Protein AF-A0A813BLM9-F1 (afdb_monomer_lite)

Secondary structure (DSSP, 8-state):
---HHHHHHHHHHHHH----SS-EEEEEEE-TT--EEEE--SSSEEEEEESS--SEE--EEEGGGTEEE---TT-EEEEESSTT--EEE--EEES-EEEEEEEEPPPTT----TT------

pLDDT: mean 87.46, std 14.75, range [36.72, 98.69]

Sequence (121 aa):
SRCLLDVYLQKVRDRCGLDVSYGQANIKHYRKEQWLPVHIDYNRATLMTYLNDVADGGHTLFPTLGIKVKPSKGSALIWPNQPPLKHAGDRVMQGEKWIIFYNWPAADNWEYDDNFEFNAD

Structure (mmCIF, N/CA/C/O backbone):
data_AF-A0A813BLM9-F1
#
_entry.id   AF-A0A813BLM9-F1
#
loop_
_atom_site.group_PDB
_atom_site.id
_atom_site.type_symbol
_atom_site.label_atom_id
_atom_site.label_alt_id
_atom_site.label_comp_id
_atom_site.label_asym_id
_atom_site.label_entity_id
_atom_site.label_seq_id
_atom_site.pdbx_PDB_ins_code
_atom_site.Cartn_x
_atom_site.Cartn_y
_atom_site.Cartn_z
_atom_site.occupancy
_atom_site.B_iso_or_equiv
_atom_site.auth_seq_id
_atom_site.auth_comp_id
_atom_site.auth_asym_id
_atom_site.auth_atom_id
_atom_site.pdbx_PDB_model_num
ATOM 1 N N . SER A 1 1 ? 10.749 -9.281 24.786 1.00 50.00 1 SER A N 1
ATOM 2 C CA . SER A 1 1 ? 9.320 -9.125 24.439 1.00 50.00 1 SER A CA 1
ATOM 3 C C . SER A 1 1 ? 9.231 -8.910 22.938 1.00 50.00 1 SER A C 1
ATOM 5 O O . SER A 1 1 ? 10.046 -8.163 22.421 1.00 50.00 1 SER A O 1
ATOM 7 N N . ARG A 1 2 ? 8.322 -9.590 22.225 1.00 63.91 2 ARG A N 1
ATOM 8 C CA . ARG A 1 2 ? 8.045 -9.267 20.813 1.00 63.91 2 ARG A CA 1
ATOM 9 C C . ARG A 1 2 ? 6.990 -8.167 20.788 1.00 63.91 2 ARG A C 1
ATOM 11 O O . ARG A 1 2 ? 5.977 -8.300 21.476 1.00 63.91 2 ARG A O 1
ATOM 18 N N . CYS A 1 3 ? 7.237 -7.078 20.074 1.00 84.19 3 CYS A N 1
ATOM 19 C CA . CYS A 1 3 ? 6.227 -6.043 19.887 1.00 84.19 3 CYS A CA 1
ATOM 20 C C . CYS A 1 3 ? 5.206 -6.488 18.820 1.00 84.19 3 CYS A C 1
ATOM 22 O O . CYS A 1 3 ? 5.425 -7.455 18.090 1.00 84.19 3 CYS A O 1
ATOM 24 N N . LEU A 1 4 ? 4.061 -5.803 18.726 1.00 86.56 4 LEU A N 1
ATOM 25 C CA . LEU A 1 4 ? 3.017 -6.150 17.748 1.00 86.56 4 LEU A CA 1
ATOM 26 C C . LEU A 1 4 ? 3.518 -6.091 16.297 1.00 86.56 4 LEU A C 1
ATOM 28 O O . LEU A 1 4 ? 3.055 -6.871 15.464 1.00 86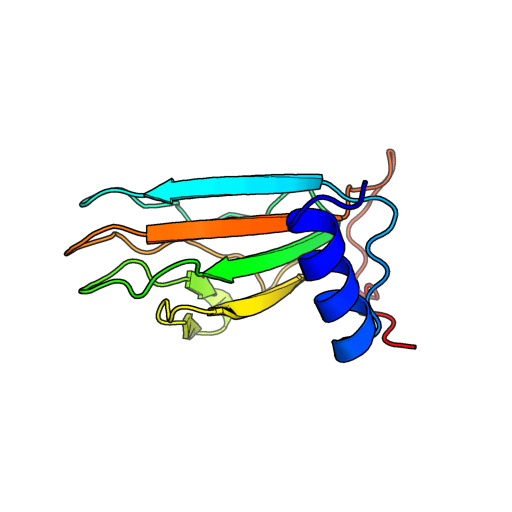.56 4 LEU A O 1
ATOM 32 N N . LEU A 1 5 ? 4.481 -5.210 16.009 1.00 86.69 5 LEU A N 1
ATOM 33 C CA . LEU A 1 5 ? 5.121 -5.131 14.700 1.00 86.69 5 LEU A CA 1
ATOM 34 C C . LEU A 1 5 ? 5.873 -6.428 14.369 1.00 86.69 5 LEU A C 1
ATOM 36 O O . LEU A 1 5 ? 5.709 -6.942 13.267 1.00 86.69 5 LEU A O 1
ATOM 40 N N . ASP A 1 6 ? 6.598 -7.012 15.326 1.00 87.44 6 ASP A N 1
ATOM 41 C CA . ASP A 1 6 ? 7.323 -8.275 15.119 1.00 87.44 6 ASP A CA 1
ATOM 42 C C . ASP A 1 6 ? 6.365 -9.422 14.777 1.00 87.44 6 ASP A C 1
ATOM 44 O O . ASP A 1 6 ? 6.652 -10.253 13.919 1.00 87.44 6 ASP A O 1
ATOM 48 N N . VAL A 1 7 ? 5.197 -9.463 15.428 1.00 89.69 7 VAL A N 1
ATOM 49 C CA . VAL A 1 7 ? 4.157 -10.465 15.141 1.00 89.69 7 VAL A CA 1
ATOM 50 C C . VAL A 1 7 ? 3.568 -10.262 13.745 1.00 89.69 7 VAL A C 1
ATOM 52 O O . VAL A 1 7 ? 3.316 -11.235 13.036 1.00 89.69 7 VAL A O 1
ATOM 55 N N . TYR A 1 8 ? 3.342 -9.012 13.337 1.00 88.50 8 TYR A N 1
ATOM 56 C CA . TYR A 1 8 ? 2.857 -8.692 11.997 1.00 88.50 8 TYR A CA 1
ATOM 57 C C . TYR A 1 8 ? 3.875 -9.084 10.916 1.00 88.50 8 TYR A C 1
ATOM 59 O O . TYR A 1 8 ? 3.513 -9.794 9.980 1.00 88.50 8 TYR A O 1
ATOM 67 N N . LEU A 1 9 ? 5.145 -8.702 11.072 1.00 88.56 9 LEU A N 1
ATOM 68 C CA . LEU A 1 9 ? 6.206 -9.024 10.113 1.00 88.56 9 LEU A CA 1
ATOM 69 C C . LEU A 1 9 ? 6.473 -10.533 10.040 1.00 88.56 9 LEU A C 1
ATOM 71 O O . LEU A 1 9 ? 6.636 -11.068 8.948 1.00 88.56 9 LEU A O 1
ATOM 75 N N . GLN A 1 10 ? 6.415 -11.243 11.171 1.00 88.25 10 GLN A N 1
ATOM 76 C CA . GLN A 1 10 ? 6.445 -12.709 11.202 1.00 88.25 10 GLN A CA 1
ATOM 77 C C . GLN A 1 10 ? 5.328 -13.300 10.325 1.00 88.25 10 GLN A C 1
ATOM 79 O O . GLN A 1 10 ? 5.610 -14.149 9.491 1.00 88.25 10 GLN A O 1
ATOM 84 N N . LYS A 1 11 ? 4.080 -12.825 10.445 1.00 88.62 11 LYS A N 1
ATOM 85 C CA . LYS A 1 11 ? 2.965 -13.315 9.610 1.00 88.62 11 LYS A CA 1
ATOM 86 C C . LYS A 1 11 ? 3.148 -13.009 8.126 1.00 88.62 11 LYS A C 1
ATOM 88 O O . LYS A 1 11 ? 2.736 -13.811 7.295 1.00 88.62 11 LYS A O 1
ATOM 93 N N . VAL A 1 12 ? 3.718 -11.851 7.798 1.00 85.31 12 VAL A N 1
ATOM 94 C CA . VAL A 1 12 ? 4.052 -11.477 6.418 1.00 85.31 12 VAL A CA 1
ATOM 95 C C . VAL A 1 12 ? 5.083 -12.447 5.850 1.00 85.31 12 VAL A C 1
ATOM 97 O O . VAL A 1 12 ? 4.848 -13.007 4.785 1.00 85.31 12 VAL A O 1
ATOM 100 N N . ARG A 1 13 ? 6.180 -12.694 6.575 1.00 87.81 13 ARG A N 1
ATOM 101 C CA . ARG A 1 13 ? 7.199 -13.674 6.182 1.00 87.81 13 ARG A CA 1
ATOM 102 C C . ARG A 1 13 ? 6.589 -15.056 5.992 1.00 87.81 13 ARG A C 1
ATOM 104 O O . ARG A 1 13 ? 6.720 -15.633 4.923 1.00 87.81 13 ARG A O 1
ATOM 111 N N . ASP A 1 14 ? 5.872 -15.549 6.998 1.00 88.88 14 ASP A N 1
ATOM 112 C CA . ASP A 1 14 ? 5.321 -16.906 6.998 1.00 88.88 14 ASP A CA 1
ATOM 113 C C . ASP A 1 14 ? 4.276 -17.113 5.879 1.00 88.88 14 ASP A C 1
ATOM 115 O O . ASP A 1 14 ? 4.018 -18.245 5.480 1.00 88.88 14 ASP A O 1
ATOM 119 N N . ARG A 1 15 ? 3.652 -16.035 5.375 1.00 83.88 15 ARG A N 1
ATOM 120 C CA . ARG A 1 15 ? 2.627 -16.101 4.320 1.00 83.88 15 ARG A CA 1
ATOM 121 C C . ARG A 1 15 ? 3.144 -15.791 2.917 1.00 83.88 15 ARG A C 1
ATOM 123 O O . ARG A 1 15 ? 2.538 -16.261 1.959 1.00 83.88 15 ARG A O 1
ATOM 130 N N . CYS A 1 16 ? 4.192 -14.982 2.797 1.00 79.88 16 CYS A N 1
ATOM 131 C CA . CYS A 1 16 ? 4.670 -14.471 1.512 1.00 79.88 16 CYS A CA 1
ATOM 132 C C . CYS A 1 16 ? 6.110 -14.890 1.178 1.00 79.88 16 CYS A C 1
ATOM 134 O O . CYS A 1 16 ? 6.591 -14.503 0.120 1.00 79.88 16 CYS A O 1
ATOM 136 N N . GLY A 1 17 ? 6.814 -15.593 2.073 1.00 81.38 17 GLY A N 1
ATOM 137 C CA . GLY A 1 17 ? 8.225 -15.965 1.883 1.00 81.38 17 GLY A CA 1
ATOM 138 C C . GLY A 1 17 ? 9.196 -14.780 1.953 1.00 81.38 17 GLY A C 1
ATOM 139 O O . GLY A 1 17 ? 10.366 -14.913 1.627 1.00 81.38 17 GLY A O 1
ATOM 140 N N . LEU A 1 18 ? 8.729 -13.598 2.369 1.00 80.31 18 LEU A N 1
ATOM 141 C CA . LEU A 1 18 ? 9.524 -12.372 2.326 1.00 80.31 18 LEU A CA 1
ATOM 142 C C . LEU A 1 18 ? 10.497 -12.292 3.501 1.00 80.31 18 LEU A C 1
ATOM 144 O O . LEU A 1 18 ? 10.087 -12.381 4.664 1.00 80.31 18 LEU A O 1
ATOM 148 N N . ASP A 1 19 ? 11.765 -12.009 3.210 1.00 83.31 19 ASP A N 1
ATOM 149 C CA . ASP A 1 19 ? 12.730 -11.653 4.243 1.00 83.31 19 ASP A CA 1
ATOM 150 C C . ASP A 1 19 ? 12.408 -10.267 4.814 1.00 83.31 19 ASP A C 1
ATOM 152 O O . ASP A 1 19 ? 12.465 -9.258 4.122 1.00 83.31 19 ASP A O 1
ATOM 156 N N . VAL A 1 20 ? 12.072 -10.210 6.099 1.00 83.38 20 VAL A N 1
ATOM 157 C CA . VAL A 1 20 ? 11.708 -8.986 6.832 1.00 83.38 20 VAL A CA 1
ATOM 158 C C . VAL A 1 20 ? 12.750 -8.618 7.894 1.00 83.38 20 VAL A C 1
ATOM 160 O O . VAL A 1 20 ? 12.436 -7.918 8.863 1.00 83.38 20 VAL A O 1
ATOM 163 N N . SER A 1 21 ? 13.986 -9.101 7.755 1.00 80.62 21 SER A N 1
ATOM 164 C CA . SER A 1 21 ? 15.030 -8.937 8.772 1.00 80.62 21 SER A CA 1
ATOM 165 C C . SER A 1 21 ? 15.765 -7.586 8.752 1.00 80.62 21 SER A C 1
ATOM 167 O O . SER A 1 21 ? 16.351 -7.229 9.773 1.00 80.62 21 SER A O 1
ATOM 169 N N . TYR A 1 22 ? 15.714 -6.807 7.661 1.00 77.06 22 TYR A N 1
ATOM 170 C CA . TYR A 1 22 ? 16.562 -5.605 7.492 1.00 77.06 22 TYR A CA 1
ATOM 171 C C . TYR A 1 22 ? 15.869 -4.340 6.941 1.00 77.06 22 TYR A C 1
ATOM 173 O O . TYR A 1 22 ? 16.513 -3.469 6.361 1.00 77.06 22 TYR A O 1
ATOM 181 N N . GLY A 1 23 ? 14.563 -4.187 7.138 1.00 80.62 23 GLY A N 1
ATOM 182 C CA . GLY A 1 23 ? 13.791 -3.018 6.702 1.00 80.62 23 GLY A CA 1
ATOM 183 C C . GLY A 1 23 ? 13.292 -2.114 7.827 1.00 80.62 23 GLY A C 1
ATOM 184 O O . GLY A 1 23 ? 13.551 -2.331 9.011 1.00 80.62 23 GLY A O 1
ATOM 185 N N . GLN A 1 24 ? 12.547 -1.078 7.442 1.00 85.44 24 GLN A N 1
ATOM 186 C CA . GLN A 1 24 ? 11.952 -0.116 8.372 1.00 85.44 24 GLN A CA 1
ATOM 187 C C . GLN A 1 24 ? 10.445 -0.018 8.166 1.00 85.44 24 GLN A C 1
ATOM 189 O O . GLN A 1 24 ? 9.972 0.158 7.042 1.00 85.44 24 GLN A O 1
ATOM 194 N N . ALA A 1 25 ? 9.697 -0.082 9.268 1.00 90.38 25 ALA A N 1
ATOM 195 C CA . ALA A 1 25 ? 8.263 0.153 9.273 1.00 90.38 25 ALA A CA 1
ATOM 196 C C . ALA A 1 25 ? 7.953 1.600 9.663 1.00 90.38 25 ALA A C 1
ATOM 198 O O . ALA A 1 25 ? 8.492 2.121 10.637 1.00 90.38 25 ALA A O 1
ATOM 199 N N . ASN A 1 26 ? 7.033 2.222 8.939 1.00 91.62 26 ASN A N 1
ATOM 200 C CA . ASN A 1 26 ? 6.555 3.572 9.200 1.00 91.62 26 ASN A CA 1
ATOM 201 C C . ASN A 1 26 ? 5.031 3.624 9.066 1.00 91.62 26 ASN A C 1
ATOM 203 O O . ASN A 1 26 ? 4.427 2.834 8.340 1.00 91.62 26 ASN A O 1
ATOM 207 N N . ILE A 1 27 ? 4.402 4.576 9.753 1.00 95.19 27 ILE A N 1
ATOM 208 C CA . ILE A 1 27 ? 2.958 4.817 9.671 1.00 95.19 27 ILE A CA 1
ATOM 209 C C . ILE A 1 27 ? 2.723 6.160 8.989 1.00 95.19 27 ILE A C 1
ATOM 211 O O . ILE A 1 27 ? 3.388 7.149 9.294 1.00 95.19 27 ILE A O 1
ATOM 215 N N . LYS A 1 28 ? 1.752 6.204 8.077 1.00 97.00 28 LYS A N 1
ATOM 216 C CA . LYS A 1 28 ? 1.261 7.443 7.466 1.00 97.00 28 LYS A CA 1
ATOM 217 C C . LYS A 1 28 ? -0.237 7.574 7.709 1.00 97.00 28 LYS A C 1
ATOM 219 O O . LYS A 1 28 ? -0.985 6.599 7.622 1.00 97.00 28 LYS A O 1
ATOM 224 N N . HIS A 1 29 ? -0.651 8.806 7.978 1.00 98.25 29 HIS A N 1
ATOM 225 C CA . HIS A 1 29 ? -2.039 9.196 8.163 1.00 98.25 29 HIS A CA 1
ATOM 226 C C . HIS A 1 29 ? -2.388 10.301 7.168 1.00 98.25 29 HIS A C 1
ATOM 228 O O . HIS A 1 29 ? -1.708 11.325 7.115 1.00 98.25 29 HIS A O 1
ATOM 234 N N . TYR A 1 30 ? -3.460 10.090 6.409 1.00 98.44 30 TYR A N 1
ATOM 235 C CA . TYR A 1 30 ? -4.052 11.079 5.520 1.00 98.44 30 TYR A CA 1
ATOM 236 C C . TYR A 1 30 ? -5.457 11.423 6.003 1.00 98.44 30 TYR A C 1
ATOM 238 O O . TYR A 1 30 ? -6.336 10.562 6.083 1.00 98.44 30 TYR A O 1
ATOM 246 N N . ARG A 1 31 ? -5.668 12.703 6.287 1.00 98.25 31 ARG A N 1
ATOM 247 C CA . ARG A 1 31 ? -6.977 13.302 6.538 1.00 98.25 31 ARG A CA 1
ATOM 248 C C . ARG A 1 31 ? -7.660 13.643 5.214 1.00 98.25 31 ARG A C 1
ATOM 250 O O . ARG 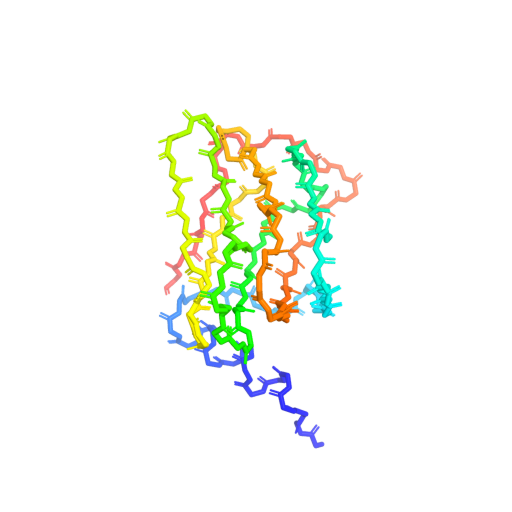A 1 31 ? -7.043 13.592 4.149 1.00 98.25 31 ARG A O 1
ATOM 257 N N . LYS A 1 32 ? -8.925 14.054 5.298 1.00 97.88 32 LYS A N 1
ATOM 258 C CA . LYS A 1 32 ? -9.681 14.605 4.168 1.00 97.88 32 LYS A CA 1
ATOM 259 C C . LYS A 1 32 ? -8.856 15.642 3.387 1.00 97.88 32 LYS A C 1
ATOM 261 O O . LYS A 1 32 ? -8.147 16.448 3.985 1.00 97.88 32 LYS A O 1
ATOM 266 N N . GLU A 1 33 ? -8.964 15.607 2.062 1.00 97.38 33 GLU A N 1
ATOM 267 C CA . GLU A 1 33 ? -8.242 16.428 1.078 1.00 97.38 33 GLU A CA 1
ATOM 268 C C . GLU A 1 33 ? -6.730 16.182 0.965 1.00 97.38 33 GLU A C 1
ATOM 270 O O . GLU A 1 33 ? -6.092 16.715 0.052 1.00 97.38 33 GLU A O 1
ATOM 275 N N . GLN A 1 34 ? -6.132 15.363 1.833 1.00 98.19 34 GLN A N 1
ATOM 276 C CA . GLN A 1 34 ? -4.728 14.990 1.695 1.00 98.19 34 GLN A CA 1
ATOM 277 C C . GLN A 1 34 ? -4.562 13.885 0.650 1.00 98.19 34 GLN A C 1
ATOM 279 O O . GLN A 1 34 ? -5.423 13.020 0.471 1.00 98.19 34 GLN A O 1
ATOM 284 N N . TRP A 1 35 ? -3.439 13.946 -0.056 1.00 97.81 35 TRP A N 1
ATOM 285 C CA . TRP A 1 35 ? -3.088 13.069 -1.166 1.00 97.81 35 TRP A CA 1
ATOM 286 C C . TRP A 1 35 ? -1.564 13.025 -1.314 1.00 97.81 35 TRP A C 1
ATOM 288 O O . TRP A 1 35 ? -0.846 13.786 -0.659 1.00 97.81 35 TRP A O 1
ATOM 298 N N . LEU A 1 36 ? -1.070 12.128 -2.162 1.00 96.94 36 LEU A N 1
ATOM 299 C CA . LEU A 1 36 ? 0.348 12.017 -2.490 1.00 96.94 36 LEU A CA 1
ATOM 300 C C . LEU A 1 36 ? 0.494 11.915 -4.016 1.00 96.94 36 LEU A C 1
ATOM 302 O O . LEU A 1 36 ? -0.110 11.009 -4.596 1.00 96.94 36 LEU A O 1
ATOM 306 N N . PRO A 1 37 ? 1.252 12.814 -4.677 1.00 96.50 37 PRO A N 1
ATOM 307 C CA . PRO A 1 37 ? 1.440 12.768 -6.124 1.00 96.50 37 PRO A CA 1
ATOM 308 C C . PRO A 1 37 ? 2.131 11.499 -6.605 1.00 96.50 37 PRO A C 1
ATOM 310 O O . PRO A 1 37 ? 2.672 10.724 -5.821 1.00 96.50 37 PRO A O 1
ATOM 313 N N . VAL A 1 38 ? 2.103 11.295 -7.923 1.00 96.19 38 VAL A N 1
ATOM 314 C CA . VAL A 1 38 ? 2.796 10.179 -8.572 1.00 96.19 38 VAL A CA 1
ATOM 315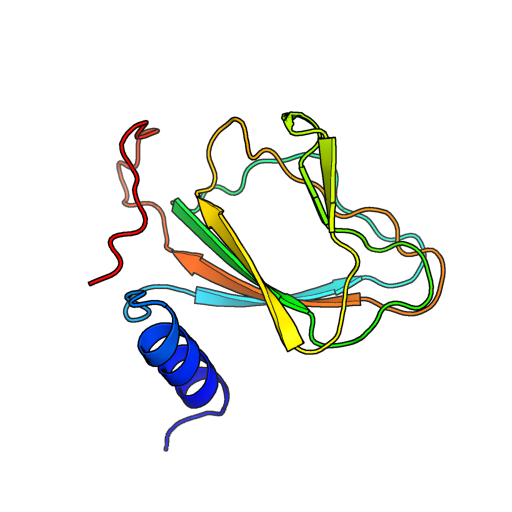 C C . VAL A 1 38 ? 4.294 10.267 -8.285 1.00 96.19 38 VAL A C 1
ATOM 317 O O . VAL A 1 38 ? 4.916 11.290 -8.565 1.00 96.19 38 VAL A O 1
ATOM 320 N N . HIS A 1 39 ? 4.865 9.193 -7.747 1.00 93.38 39 HIS A N 1
ATOM 321 C CA . HIS A 1 39 ? 6.275 9.100 -7.374 1.00 93.38 39 HIS A CA 1
ATOM 322 C C . HIS A 1 39 ? 6.786 7.652 -7.470 1.00 93.38 39 HIS A C 1
ATOM 324 O O . HIS A 1 39 ? 6.036 6.716 -7.761 1.00 93.38 39 HIS A O 1
ATOM 330 N N . ILE A 1 40 ? 8.093 7.503 -7.260 1.00 91.44 40 ILE A N 1
ATOM 331 C CA . ILE A 1 40 ? 8.783 6.242 -6.976 1.00 91.44 40 ILE A CA 1
ATOM 332 C C . ILE A 1 40 ? 9.492 6.449 -5.637 1.00 91.44 40 ILE A C 1
ATOM 334 O O . ILE A 1 40 ? 10.095 7.504 -5.433 1.00 91.44 40 ILE A O 1
ATOM 338 N N . ASP A 1 41 ? 9.400 5.478 -4.732 1.00 88.88 41 ASP A N 1
ATOM 339 C CA . ASP A 1 41 ? 10.165 5.502 -3.485 1.00 88.88 41 ASP A CA 1
ATOM 340 C C . ASP A 1 41 ? 11.627 5.107 -3.744 1.00 88.88 41 ASP A C 1
ATOM 342 O O . ASP A 1 41 ? 11.905 4.251 -4.574 1.00 88.88 41 ASP A O 1
ATOM 346 N N . TYR A 1 42 ? 12.572 5.662 -2.983 1.00 84.81 42 TYR A N 1
ATOM 347 C CA . TYR A 1 42 ? 14.006 5.339 -3.110 1.00 84.81 42 TYR A CA 1
ATOM 348 C C . TYR A 1 42 ? 14.413 3.973 -2.520 1.00 84.81 42 TYR A C 1
ATOM 350 O O . TYR A 1 42 ? 15.581 3.607 -2.547 1.00 84.81 42 TYR A O 1
ATOM 358 N N . ASN A 1 43 ? 13.469 3.236 -1.936 1.00 86.75 43 ASN A N 1
ATOM 359 C CA . ASN A 1 43 ? 13.693 1.916 -1.339 1.00 86.75 43 ASN A CA 1
ATOM 360 C C . ASN A 1 43 ? 13.531 0.826 -2.404 1.00 86.75 43 ASN A C 1
ATOM 362 O O . ASN A 1 43 ? 12.802 1.055 -3.353 1.00 86.75 43 ASN A O 1
ATOM 366 N N . ARG A 1 44 ? 14.083 -0.381 -2.244 1.00 86.56 44 ARG A N 1
ATOM 367 C CA . ARG A 1 44 ? 13.976 -1.452 -3.266 1.00 86.56 44 ARG A CA 1
ATOM 368 C C . ARG A 1 44 ? 12.531 -1.896 -3.497 1.00 86.56 44 ARG A C 1
ATOM 370 O O . ARG A 1 44 ? 12.087 -2.070 -4.627 1.00 86.56 44 ARG A O 1
ATOM 377 N N . ALA A 1 45 ? 11.785 -2.052 -2.410 1.00 88.94 45 ALA A N 1
ATOM 378 C CA . ALA A 1 45 ? 10.398 -2.486 -2.433 1.00 88.94 45 ALA A CA 1
ATOM 379 C C . ALA A 1 45 ? 9.623 -1.915 -1.247 1.00 88.94 45 ALA A C 1
ATOM 381 O O . ALA A 1 45 ? 10.210 -1.529 -0.228 1.00 88.94 45 ALA A O 1
ATOM 382 N N . THR A 1 46 ? 8.301 -1.921 -1.387 1.00 92.06 46 THR A N 1
ATOM 383 C CA . THR A 1 46 ? 7.359 -1.459 -0.372 1.00 92.06 46 THR A CA 1
ATOM 384 C C . THR A 1 46 ? 6.303 -2.535 -0.136 1.00 92.06 46 THR A C 1
ATOM 386 O O . THR A 1 46 ? 5.664 -3.010 -1.074 1.00 92.06 46 THR A O 1
ATOM 389 N N . LEU A 1 47 ? 6.090 -2.898 1.129 1.00 93.06 47 LEU A N 1
ATOM 390 C CA . LEU A 1 47 ? 4.901 -3.603 1.603 1.00 93.06 47 LEU A CA 1
ATOM 391 C C . LEU A 1 47 ? 4.035 -2.604 2.363 1.00 93.06 47 LEU A C 1
ATOM 393 O O . LEU A 1 47 ? 4.438 -2.121 3.416 1.00 93.06 47 LEU A O 1
ATOM 397 N N . MET A 1 48 ? 2.830 -2.329 1.883 1.00 96.00 48 MET A N 1
ATOM 398 C CA . MET A 1 48 ? 1.902 -1.386 2.502 1.00 96.00 48 MET A CA 1
ATOM 399 C C . MET A 1 48 ? 0.597 -2.074 2.885 1.00 96.00 48 MET A C 1
ATOM 401 O O . MET A 1 48 ? -0.044 -2.702 2.049 1.00 96.00 48 MET A O 1
ATOM 405 N N . THR A 1 49 ? 0.157 -1.872 4.123 1.00 95.75 49 THR A N 1
ATOM 406 C CA . THR A 1 49 ? -1.097 -2.415 4.654 1.00 95.75 49 THR A CA 1
ATOM 407 C C . THR A 1 49 ? -2.014 -1.292 5.098 1.00 95.75 49 THR A C 1
ATOM 409 O O . THR A 1 49 ? -1.601 -0.378 5.818 1.00 95.75 49 THR A O 1
ATOM 412 N N . TYR A 1 50 ? -3.280 -1.372 4.694 1.00 98.25 50 TYR A N 1
ATOM 413 C CA . TYR A 1 50 ? -4.313 -0.446 5.145 1.00 98.25 50 TYR A CA 1
ATOM 414 C C . TYR A 1 50 ? -4.788 -0.833 6.547 1.00 98.25 50 TYR A C 1
ATOM 416 O O . TYR A 1 50 ? -5.194 -1.969 6.796 1.00 98.25 50 TYR A O 1
ATOM 424 N N . LEU A 1 51 ? -4.761 0.119 7.476 1.00 97.62 51 LEU A N 1
ATOM 425 C CA . LEU A 1 51 ? -5.130 -0.107 8.877 1.00 97.62 51 LEU A CA 1
ATOM 426 C C . LEU A 1 51 ? -6.626 0.125 9.142 1.00 97.62 51 LEU A C 1
ATOM 428 O O . LEU A 1 51 ? -7.143 -0.278 10.186 1.00 97.62 51 LEU A O 1
ATOM 432 N N . ASN A 1 52 ? -7.333 0.732 8.187 1.00 98.62 52 ASN A N 1
ATOM 433 C CA . ASN A 1 52 ? -8.766 0.989 8.232 1.00 98.62 52 ASN A CA 1
ATOM 434 C C . ASN A 1 52 ? -9.386 1.014 6.825 1.00 98.62 52 ASN A C 1
ATOM 436 O O . ASN A 1 52 ? -8.682 1.156 5.824 1.00 98.62 52 ASN A O 1
ATOM 440 N N . ASP A 1 53 ? -10.712 0.902 6.766 1.00 98.62 53 ASP A N 1
ATOM 441 C CA . ASP A 1 53 ? -11.484 1.199 5.561 1.00 98.62 53 ASP A CA 1
ATOM 442 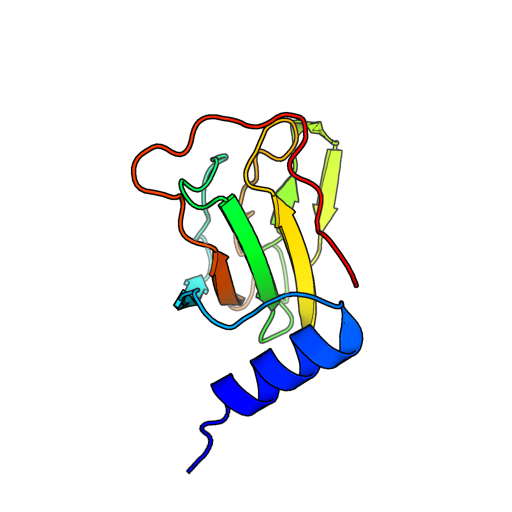C C . ASP A 1 53 ? -11.604 2.718 5.390 1.00 98.62 53 ASP A C 1
ATOM 444 O O . ASP A 1 53 ? -11.786 3.450 6.368 1.00 98.62 53 ASP A O 1
ATOM 448 N N . VAL A 1 54 ? -11.521 3.190 4.147 1.00 98.50 54 VAL A N 1
ATOM 449 C CA . VAL A 1 54 ? -11.727 4.604 3.800 1.00 98.50 54 VAL A CA 1
ATOM 450 C C . VAL A 1 54 ? -13.122 4.753 3.204 1.00 98.50 54 VAL A C 1
ATOM 452 O O . VAL A 1 54 ? -13.486 4.005 2.294 1.00 98.50 54 VAL A O 1
ATOM 455 N N . ALA A 1 55 ? -13.903 5.706 3.720 1.00 97.62 55 ALA A N 1
ATOM 456 C CA . ALA A 1 55 ? -15.295 5.884 3.310 1.00 97.62 55 ALA A CA 1
ATOM 457 C C . ALA A 1 55 ? -15.405 6.304 1.836 1.00 97.62 55 ALA A C 1
ATOM 459 O O . ALA A 1 55 ? -16.150 5.677 1.085 1.00 97.62 55 ALA A O 1
ATOM 460 N N . ASP A 1 56 ? -14.618 7.303 1.417 1.00 98.31 56 ASP A N 1
ATOM 461 C CA . ASP A 1 56 ? -14.517 7.715 0.015 1.00 98.31 56 ASP A CA 1
ATOM 462 C C . ASP A 1 56 ? -13.127 8.284 -0.334 1.00 98.31 56 ASP A C 1
ATOM 464 O O . ASP A 1 56 ? -12.486 8.969 0.472 1.00 98.31 56 ASP A O 1
ATOM 468 N N . GLY A 1 57 ? -12.662 8.020 -1.556 1.00 98.25 57 GLY A N 1
ATOM 469 C CA . GLY A 1 57 ? 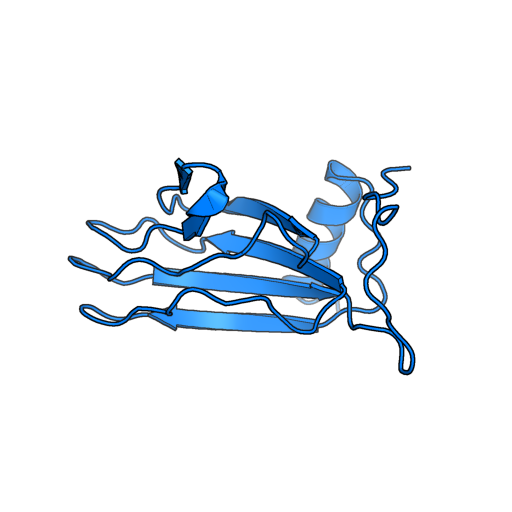-11.322 8.374 -2.030 1.00 98.25 57 GLY A CA 1
ATOM 470 C C . GLY A 1 57 ? -10.195 7.504 -1.448 1.00 98.25 57 GLY A C 1
ATOM 471 O O . GLY A 1 57 ? -10.380 6.328 -1.141 1.00 98.25 57 GLY A O 1
ATOM 472 N N . GLY A 1 58 ? -8.985 8.059 -1.349 1.00 98.25 58 GLY A N 1
ATOM 473 C CA . GLY A 1 58 ? -7.846 7.449 -0.642 1.00 98.25 58 GLY A CA 1
ATOM 474 C C . GLY A 1 58 ? -7.184 6.246 -1.328 1.00 98.25 58 GLY A C 1
ATOM 475 O O . GLY A 1 58 ? -6.344 5.578 -0.719 1.00 98.25 58 GLY A O 1
ATOM 476 N N . HIS A 1 59 ? -7.541 5.947 -2.574 1.00 98.69 59 HIS A N 1
ATOM 477 C CA . HIS A 1 59 ? -7.007 4.823 -3.342 1.00 98.69 59 HIS A CA 1
ATOM 478 C C . HIS A 1 59 ? -5.486 4.867 -3.483 1.00 98.69 59 HIS A C 1
ATOM 480 O O . HIS A 1 59 ? -4.870 5.931 -3.456 1.00 98.69 59 HIS A O 1
ATOM 486 N N . THR A 1 60 ? -4.882 3.700 -3.673 1.00 98.56 60 THR A N 1
ATOM 487 C CA . THR A 1 60 ? -3.513 3.615 -4.190 1.00 98.56 60 THR A CA 1
ATOM 488 C C . THR A 1 60 ? -3.597 3.388 -5.689 1.00 98.56 60 THR A C 1
ATOM 490 O O . THR A 1 60 ? -4.297 2.482 -6.146 1.00 98.56 60 THR A O 1
ATOM 493 N N . LEU A 1 61 ? -2.943 4.256 -6.452 1.00 98.44 61 LEU A N 1
ATOM 494 C CA . LEU A 1 61 ? -3.006 4.285 -7.909 1.00 98.44 61 LEU A CA 1
ATOM 495 C C . LEU A 1 61 ? -1.661 3.849 -8.479 1.00 98.44 61 LEU A C 1
ATOM 497 O O . LEU A 1 61 ? -0.642 4.355 -8.020 1.00 98.44 61 LEU A O 1
ATOM 501 N N . PHE A 1 62 ? -1.672 3.009 -9.515 1.00 98.12 62 PHE A N 1
ATOM 502 C CA . PHE A 1 62 ? -0.519 2.741 -10.382 1.00 98.12 62 PHE A CA 1
ATOM 503 C C . PHE A 1 62 ? -0.881 3.191 -11.805 1.00 98.12 62 PHE A C 1
ATOM 505 O O . PHE A 1 62 ? -1.382 2.384 -12.596 1.00 98.12 62 PHE A O 1
ATOM 512 N N . PRO A 1 63 ? -0.708 4.487 -12.137 1.00 95.88 63 PRO A N 1
ATOM 513 C CA . PRO A 1 63 ? -1.294 5.079 -13.341 1.00 95.88 63 PRO A CA 1
ATOM 514 C C . PRO A 1 63 ? -0.820 4.435 -14.642 1.00 95.88 63 PRO A C 1
ATOM 516 O O . PRO A 1 63 ? -1.635 4.213 -15.530 1.00 95.88 63 PRO A O 1
ATOM 519 N N . THR A 1 64 ? 0.466 4.074 -14.734 1.00 96.62 64 THR A N 1
ATOM 520 C CA . THR A 1 64 ? 1.043 3.408 -15.916 1.00 96.62 64 THR A CA 1
ATOM 521 C C . THR A 1 64 ? 0.341 2.089 -16.236 1.00 96.62 64 THR A C 1
ATOM 523 O O . THR A 1 64 ? 0.238 1.711 -17.396 1.00 96.62 64 THR A O 1
ATOM 526 N N . LEU A 1 65 ? -0.146 1.394 -15.204 1.00 96.69 65 LEU A N 1
ATOM 527 C CA . LEU A 1 65 ? -0.819 0.102 -15.321 1.00 96.69 65 LEU A CA 1
ATOM 528 C C . LEU A 1 65 ? -2.350 0.228 -15.358 1.00 96.69 65 LEU A C 1
ATOM 530 O O . LEU A 1 65 ? -3.039 -0.777 -15.495 1.00 96.69 65 LEU A O 1
ATOM 534 N N . GLY A 1 66 ? -2.901 1.434 -15.177 1.00 97.31 66 GLY A N 1
ATOM 535 C CA . GLY A 1 66 ? -4.346 1.638 -15.039 1.00 97.31 66 GLY A CA 1
ATOM 536 C C . GLY A 1 66 ? -4.955 0.988 -13.788 1.00 97.31 66 GLY A C 1
ATOM 537 O O . GLY A 1 66 ? -6.165 0.780 -13.736 1.00 97.31 66 GLY A O 1
ATOM 538 N N . ILE A 1 67 ? -4.143 0.658 -12.775 1.00 98.12 67 ILE A N 1
ATOM 539 C CA . ILE A 1 67 ? -4.607 -0.028 -11.560 1.00 98.12 67 ILE A CA 1
ATOM 540 C C . ILE A 1 67 ? -5.019 0.998 -10.502 1.00 98.12 67 ILE A C 1
ATOM 542 O O . ILE A 1 67 ? -4.291 1.949 -10.203 1.00 98.12 67 ILE A O 1
ATOM 546 N N . LYS A 1 68 ? -6.178 0.755 -9.883 1.00 98.12 68 LYS A N 1
ATOM 547 C CA . LYS A 1 68 ? -6.721 1.529 -8.764 1.00 98.12 68 LYS A CA 1
ATOM 548 C C . LYS A 1 68 ? -7.143 0.582 -7.644 1.00 98.12 68 LYS A C 1
ATOM 550 O O . LYS A 1 68 ? -8.067 -0.206 -7.814 1.00 98.12 68 LYS A O 1
ATOM 555 N N . VAL A 1 69 ? -6.485 0.677 -6.490 1.00 98.56 69 VAL A N 1
ATOM 556 C CA . VAL A 1 69 ? -6.755 -0.180 -5.326 1.00 98.56 69 VAL A CA 1
ATOM 557 C C . VAL A 1 69 ? -7.486 0.612 -4.253 1.00 98.56 69 VAL A C 1
ATOM 559 O O . VAL A 1 69 ? -6.965 1.610 -3.747 1.00 98.56 69 VAL A O 1
ATOM 562 N N . LYS A 1 70 ? -8.689 0.160 -3.888 1.00 98.31 70 LYS A N 1
ATOM 563 C CA . LYS A 1 70 ? -9.468 0.742 -2.790 1.00 98.31 70 LYS A CA 1
ATOM 564 C C . LYS A 1 70 ? -8.881 0.320 -1.435 1.00 98.31 70 LYS A C 1
ATOM 566 O O . LYS A 1 70 ? -8.610 -0.868 -1.259 1.00 98.31 70 LYS A O 1
ATOM 571 N N . PRO A 1 71 ? -8.711 1.242 -0.470 1.00 98.44 71 PRO A N 1
ATOM 572 C CA . PRO A 1 71 ? -8.306 0.885 0.883 1.00 98.44 71 PRO A CA 1
ATOM 573 C C . PRO A 1 71 ? -9.357 -0.009 1.536 1.00 98.44 71 PRO A C 1
ATOM 575 O O . PRO A 1 71 ? -10.526 0.371 1.625 1.00 98.44 71 PRO A O 1
ATOM 578 N N . SER A 1 72 ? -8.930 -1.175 2.010 1.00 98.25 72 SER A N 1
ATOM 579 C CA . SER A 1 72 ? -9.757 -2.055 2.830 1.00 98.25 72 SER A CA 1
ATOM 580 C C . SER A 1 72 ? -8.953 -2.548 4.020 1.00 98.25 72 SER A C 1
ATOM 582 O O . SER A 1 72 ? -7.807 -2.982 3.863 1.00 98.25 72 SER A O 1
ATOM 584 N N . LYS A 1 73 ? -9.531 -2.460 5.216 1.00 98.19 73 LYS A N 1
ATOM 585 C CA . LYS A 1 73 ? -8.845 -2.768 6.469 1.00 98.19 73 LYS A CA 1
ATOM 586 C C . LYS A 1 73 ? -8.211 -4.161 6.433 1.00 98.19 73 LYS A C 1
ATOM 588 O O . LYS A 1 73 ? -8.881 -5.161 6.202 1.00 98.19 73 LYS A O 1
ATOM 593 N N . GLY A 1 74 ? -6.912 -4.222 6.718 1.00 94.44 74 GLY A N 1
ATOM 594 C CA . GLY A 1 74 ? -6.135 -5.461 6.763 1.00 94.44 74 GLY A CA 1
ATOM 595 C C . GLY A 1 74 ? -5.676 -5.983 5.400 1.00 94.44 74 GLY A C 1
ATOM 596 O O . GLY A 1 74 ? -4.877 -6.915 5.369 1.00 94.44 74 GLY A O 1
ATOM 597 N N . SER A 1 75 ? -6.123 -5.390 4.288 1.00 95.00 75 SER A N 1
ATOM 598 C CA . SER A 1 75 ? -5.555 -5.698 2.973 1.00 95.00 75 SER A CA 1
ATOM 599 C C . SER A 1 75 ? -4.172 -5.066 2.816 1.00 95.00 75 SER A C 1
ATOM 601 O O . SER A 1 75 ? -3.887 -4.000 3.374 1.00 95.00 75 SER A O 1
ATOM 603 N N . ALA A 1 76 ? -3.317 -5.745 2.056 1.00 93.88 76 ALA A N 1
ATOM 604 C CA . ALA A 1 76 ? -1.936 -5.359 1.836 1.00 93.88 76 ALA A CA 1
ATOM 605 C C . ALA A 1 76 ? -1.604 -5.3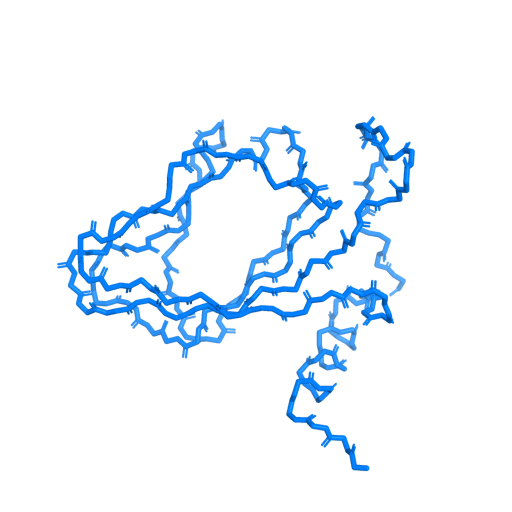45 0.344 1.00 93.88 76 ALA A C 1
ATOM 607 O O . ALA A 1 76 ? -2.172 -6.095 -0.448 1.00 93.88 76 ALA A O 1
ATOM 608 N N . LEU A 1 77 ? -0.664 -4.484 -0.011 1.00 95.19 77 LEU A N 1
ATOM 609 C CA . LEU A 1 77 ? -0.066 -4.360 -1.327 1.00 95.19 77 LEU A CA 1
ATOM 610 C C . LEU A 1 77 ? 1.440 -4.507 -1.180 1.00 95.19 77 LEU A C 1
ATOM 612 O O . LEU A 1 77 ? 2.022 -3.961 -0.245 1.00 95.19 77 LEU A O 1
ATOM 616 N N . ILE A 1 78 ? 2.060 -5.199 -2.124 1.00 92.31 78 ILE A N 1
ATOM 617 C CA . ILE A 1 78 ? 3.508 -5.306 -2.209 1.00 92.31 78 ILE A CA 1
ATOM 618 C C . ILE A 1 78 ? 3.951 -5.058 -3.645 1.00 92.31 78 ILE A C 1
ATOM 620 O O . ILE A 1 78 ? 3.327 -5.559 -4.579 1.00 92.31 78 ILE A O 1
ATOM 624 N N . TRP A 1 79 ? 4.986 -4.242 -3.821 1.00 92.38 79 TRP A N 1
ATOM 625 C CA . TRP A 1 79 ? 5.542 -3.941 -5.136 1.00 92.38 79 TRP A CA 1
ATOM 626 C C . TRP A 1 79 ? 7.020 -3.538 -5.031 1.00 92.38 79 TRP A C 1
ATOM 628 O O . TRP A 1 79 ? 7.429 -2.973 -4.009 1.00 92.38 79 TRP A O 1
ATOM 638 N N . PRO A 1 80 ? 7.836 -3.812 -6.063 1.00 90.56 80 PRO A N 1
ATOM 639 C CA . PRO A 1 80 ? 9.166 -3.235 -6.167 1.00 90.56 80 PRO A CA 1
ATOM 640 C C . PRO A 1 80 ? 9.061 -1.772 -6.622 1.00 90.56 80 PRO A C 1
ATOM 642 O O . PRO A 1 80 ? 8.204 -1.424 -7.439 1.00 90.56 80 PRO A O 1
ATOM 645 N N . ASN A 1 81 ? 9.912 -0.887 -6.105 1.00 90.31 81 ASN A N 1
ATOM 646 C CA . ASN A 1 81 ? 9.850 0.541 -6.434 1.00 90.31 81 ASN A CA 1
ATOM 647 C C . ASN A 1 81 ? 10.627 0.840 -7.718 1.00 90.31 81 ASN A C 1
ATOM 649 O O . ASN A 1 81 ? 11.668 1.493 -7.725 1.00 90.31 81 ASN A O 1
ATOM 653 N N . GLN A 1 82 ? 10.073 0.360 -8.824 1.00 88.94 82 GLN A N 1
ATOM 654 C CA . GLN A 1 82 ? 10.629 0.483 -10.164 1.00 88.94 82 GLN A CA 1
ATOM 655 C C . GLN A 1 82 ? 9.532 0.753 -11.195 1.00 88.94 82 GLN A C 1
ATOM 657 O O . GLN A 1 82 ? 8.398 0.320 -10.983 1.00 88.94 82 GLN A O 1
ATOM 662 N N . PRO A 1 83 ? 9.783 1.455 -12.320 1.00 86.62 83 PRO A N 1
ATOM 663 C CA . PRO A 1 83 ? 8.854 1.437 -13.438 1.00 86.62 83 PRO A CA 1
ATOM 664 C C . PRO A 1 83 ? 8.493 -0.003 -13.855 1.00 86.62 83 PRO A C 1
ATOM 666 O O . PRO A 1 83 ? 9.314 -0.903 -13.752 1.00 86.62 83 PRO A O 1
ATOM 669 N N . PRO A 1 84 ? 7.250 -0.244 -14.301 1.00 92.19 84 PRO A N 1
ATOM 670 C CA . PRO A 1 84 ? 6.178 0.728 -14.524 1.00 92.19 84 PRO A CA 1
ATOM 671 C C . PRO A 1 84 ? 5.406 1.146 -13.254 1.00 92.19 84 PRO A C 1
ATOM 673 O O . PRO A 1 84 ? 4.456 1.926 -13.357 1.00 92.19 84 PRO A O 1
ATOM 676 N N . LEU A 1 85 ? 5.807 0.697 -12.060 1.00 93.50 85 LEU A N 1
ATOM 677 C CA . LEU A 1 85 ? 5.069 0.814 -10.791 1.00 93.50 85 LEU A CA 1
ATOM 678 C C . LEU A 1 85 ? 5.212 2.177 -10.089 1.00 93.50 85 LEU A C 1
ATOM 680 O O . LEU A 1 85 ? 5.175 2.273 -8.860 1.00 93.50 85 LEU A O 1
ATOM 684 N N . LYS A 1 86 ? 5.310 3.264 -10.866 1.00 93.56 86 LYS A N 1
ATOM 685 C CA . LYS A 1 86 ? 5.067 4.611 -10.328 1.00 93.56 86 LYS A CA 1
ATOM 686 C C . LYS A 1 86 ? 3.690 4.628 -9.682 1.00 93.56 86 LYS A C 1
ATOM 688 O O . LYS A 1 86 ? 2.723 4.175 -10.298 1.00 93.56 86 LYS A O 1
ATOM 693 N N . HIS A 1 87 ? 3.594 5.177 -8.480 1.00 96.94 87 HIS A N 1
ATOM 694 C CA . HIS A 1 87 ? 2.364 5.106 -7.708 1.00 96.94 87 HIS A CA 1
ATOM 695 C C . HIS A 1 87 ? 1.999 6.439 -7.060 1.00 96.94 87 HIS A C 1
ATOM 697 O O . HIS A 1 87 ? 2.827 7.337 -6.928 1.00 96.94 87 HIS A O 1
ATOM 703 N N . ALA A 1 88 ? 0.731 6.583 -6.690 1.00 97.62 88 ALA A N 1
ATOM 704 C CA . ALA A 1 88 ? 0.188 7.765 -6.030 1.00 97.62 88 ALA A CA 1
ATOM 705 C C . ALA A 1 88 ? -0.823 7.376 -4.950 1.00 97.62 88 ALA A C 1
ATOM 707 O O . ALA A 1 88 ? -1.455 6.317 -5.014 1.00 97.62 88 ALA A O 1
ATOM 708 N N . GLY A 1 89 ? -1.012 8.275 -3.986 1.00 97.62 89 GLY A N 1
ATOM 709 C CA . GLY A 1 89 ? -2.141 8.238 -3.065 1.00 97.62 89 GLY A CA 1
ATOM 710 C C . GLY A 1 89 ? -3.230 9.180 -3.561 1.00 97.62 89 GLY A C 1
ATOM 711 O O . GLY A 1 89 ? -3.039 10.395 -3.523 1.00 97.62 89 GLY A O 1
ATOM 712 N N . ASP A 1 90 ? -4.359 8.627 -4.003 1.00 97.75 90 ASP A N 1
ATOM 713 C CA . ASP A 1 90 ? -5.549 9.395 -4.371 1.00 97.75 90 ASP A CA 1
ATOM 714 C C . ASP A 1 90 ? -6.068 10.182 -3.160 1.00 97.75 90 ASP A C 1
ATOM 716 O O . ASP A 1 90 ? -5.868 9.802 -2.000 1.00 97.75 90 ASP A O 1
ATOM 720 N N . ARG A 1 91 ? -6.759 11.281 -3.439 1.00 98.44 91 ARG A N 1
ATOM 721 C CA . ARG A 1 91 ? -7.278 12.196 -2.424 1.00 98.44 91 ARG A CA 1
ATOM 722 C C . ARG A 1 91 ? -8.299 11.502 -1.532 1.00 98.44 91 ARG A C 1
ATOM 724 O O . ARG A 1 91 ? -9.186 10.810 -2.027 1.00 98.44 91 ARG A O 1
ATOM 731 N N . VAL A 1 92 ? -8.188 11.679 -0.215 1.00 98.56 92 VAL A N 1
ATOM 732 C CA . VAL A 1 92 ? -9.224 11.225 0.729 1.00 98.56 92 VAL A CA 1
ATOM 733 C C . VAL A 1 92 ? -10.402 12.193 0.658 1.00 98.56 92 VAL A C 1
ATOM 735 O O . VAL A 1 92 ? -10.261 13.358 1.024 1.00 98.56 92 VAL A O 1
ATOM 738 N N . MET A 1 93 ? -11.562 11.720 0.208 1.00 98.38 93 MET A N 1
ATOM 739 C CA . MET A 1 93 ? -12.759 12.554 0.041 1.00 98.38 93 MET A CA 1
ATOM 740 C C . MET A 1 93 ? -13.657 12.502 1.284 1.00 98.38 93 MET A C 1
ATOM 742 O O . MET A 1 93 ? -14.234 13.516 1.686 1.00 98.38 93 MET A O 1
ATOM 746 N N . GLN A 1 94 ? -13.726 11.343 1.948 1.00 98.38 94 GLN A N 1
ATOM 747 C CA . GLN A 1 94 ? -14.473 11.157 3.191 1.00 98.38 94 GLN A CA 1
ATOM 748 C C . GLN A 1 94 ? -13.763 10.172 4.129 1.00 98.38 94 GLN A C 1
ATOM 750 O O . GLN A 1 94 ? -13.298 9.112 3.710 1.00 98.38 94 GLN A O 1
ATOM 755 N N . GLY A 1 95 ? -13.734 10.511 5.421 1.00 97.44 95 GLY A N 1
ATOM 756 C CA . GLY A 1 95 ? -13.052 9.733 6.455 1.00 97.44 95 GLY A CA 1
ATOM 757 C C . GLY A 1 95 ? -11.562 10.065 6.558 1.00 97.44 95 GLY A C 1
ATOM 758 O O . GLY A 1 95 ? -11.147 11.207 6.350 1.00 97.44 95 GLY A O 1
ATOM 759 N N . GLU A 1 96 ? -10.770 9.057 6.901 1.00 98.44 96 GLU A N 1
ATOM 760 C CA . GLU A 1 96 ? -9.319 9.132 7.079 1.00 98.44 96 GLU A CA 1
ATOM 761 C C . GLU A 1 96 ? -8.665 7.847 6.566 1.00 98.44 96 GLU A C 1
ATOM 763 O O . GLU A 1 96 ? -9.308 6.799 6.524 1.00 98.44 96 GLU A O 1
ATOM 768 N N . LYS A 1 97 ? -7.392 7.915 6.176 1.00 98.69 97 LYS A N 1
ATOM 769 C CA . LYS A 1 97 ? -6.607 6.764 5.715 1.00 98.69 97 LYS A CA 1
ATOM 770 C C . LYS A 1 97 ? -5.382 6.589 6.594 1.00 98.69 97 LYS A C 1
ATOM 772 O O . LYS A 1 97 ? -4.509 7.457 6.624 1.00 98.69 97 LYS A O 1
ATOM 777 N N . TRP A 1 98 ? -5.281 5.423 7.214 1.00 98.62 98 TRP A N 1
ATOM 778 C CA . TRP A 1 98 ? -4.114 4.972 7.953 1.00 98.62 98 TRP A CA 1
ATOM 779 C C . TRP A 1 98 ? -3.452 3.817 7.218 1.00 98.62 98 TRP A C 1
ATOM 781 O O . TRP A 1 98 ? -4.099 2.832 6.853 1.00 98.62 98 TRP A O 1
ATOM 791 N N . ILE A 1 99 ? -2.146 3.937 7.013 1.00 98.06 99 ILE A N 1
ATOM 792 C CA . ILE A 1 99 ? -1.322 2.877 6.440 1.00 98.06 99 ILE A CA 1
ATOM 793 C C . ILE A 1 99 ? -0.113 2.629 7.329 1.00 98.06 99 ILE A C 1
ATOM 795 O O . ILE A 1 99 ? 0.461 3.567 7.885 1.00 98.06 99 ILE A O 1
ATOM 799 N N . ILE A 1 100 ? 0.296 1.368 7.408 1.00 95.19 100 ILE A N 1
ATOM 800 C CA . ILE A 1 100 ? 1.663 1.006 7.771 1.00 95.19 100 ILE A CA 1
ATOM 801 C C . ILE A 1 100 ? 2.366 0.559 6.497 1.00 95.19 100 ILE A C 1
ATOM 803 O O . ILE A 1 100 ? 1.780 -0.160 5.687 1.00 95.19 100 ILE A O 1
ATOM 807 N N . PHE A 1 101 ? 3.601 0.995 6.303 1.00 92.44 101 PHE A N 1
ATOM 808 C CA . PHE A 1 101 ? 4.431 0.541 5.200 1.00 92.44 101 PHE A CA 1
ATOM 809 C C . PHE A 1 101 ? 5.787 0.092 5.728 1.00 92.44 101 PHE A C 1
ATOM 811 O O . PHE A 1 101 ? 6.361 0.728 6.611 1.00 92.44 101 PHE A O 1
ATOM 818 N N . TYR A 1 102 ? 6.249 -1.038 5.214 1.00 91.88 102 TYR A N 1
ATOM 819 C CA . TYR A 1 102 ? 7.551 -1.620 5.465 1.00 91.88 102 TYR A CA 1
ATOM 820 C C . TYR A 1 102 ? 8.367 -1.517 4.185 1.00 91.88 102 TYR A C 1
ATOM 822 O O . TYR A 1 102 ? 7.923 -1.978 3.132 1.00 91.88 102 TYR A O 1
ATOM 830 N N . ASN A 1 103 ? 9.544 -0.915 4.291 1.00 90.38 103 ASN A N 1
ATOM 831 C CA . ASN A 1 103 ? 10.406 -0.666 3.148 1.00 90.38 103 ASN A CA 1
ATOM 832 C C . ASN A 1 103 ? 11.710 -1.438 3.285 1.00 90.38 103 ASN A C 1
ATOM 834 O O . ASN A 1 103 ? 12.355 -1.400 4.338 1.00 90.38 103 ASN A O 1
ATOM 838 N N . TRP A 1 104 ? 12.113 -2.073 2.187 1.00 88.75 104 TRP A N 1
ATOM 839 C CA . TRP A 1 104 ? 13.440 -2.661 2.051 1.00 88.75 104 TRP A CA 1
ATOM 840 C C . TRP A 1 104 ? 14.419 -1.585 1.585 1.00 88.75 104 TRP A C 1
ATOM 842 O O . TRP A 1 104 ? 14.247 -1.080 0.472 1.00 88.75 104 TRP A O 1
ATOM 852 N N . PRO A 1 105 ? 15.418 -1.201 2.397 1.00 82.50 105 PRO A N 1
ATOM 853 C CA . PRO A 1 105 ? 16.339 -0.135 2.036 1.00 82.50 105 PRO A CA 1
ATOM 854 C C . PRO A 1 105 ? 17.095 -0.488 0.756 1.00 82.50 105 PRO A C 1
ATOM 856 O O . PRO A 1 105 ? 17.460 -1.643 0.523 1.00 82.50 105 PRO A O 1
ATOM 859 N N . ALA A 1 106 ? 17.322 0.523 -0.077 1.00 74.56 106 ALA A N 1
ATOM 860 C CA . ALA A 1 106 ? 18.326 0.449 -1.126 1.00 74.56 106 ALA A CA 1
ATOM 861 C C . ALA A 1 106 ? 19.706 0.194 -0.491 1.00 74.56 106 ALA A C 1
ATOM 863 O O . ALA A 1 106 ? 20.016 0.763 0.554 1.00 74.56 106 ALA A O 1
ATOM 864 N N . ALA A 1 107 ? 20.522 -0.668 -1.104 1.00 68.62 107 ALA A N 1
ATOM 865 C CA . ALA A 1 107 ? 21.947 -0.728 -0.780 1.00 68.62 107 ALA A CA 1
ATOM 866 C C . ALA A 1 107 ? 22.620 0.613 -1.137 1.00 68.62 107 ALA A C 1
ATOM 868 O O . ALA A 1 107 ? 22.122 1.331 -2.004 1.00 68.62 107 ALA A O 1
ATOM 869 N N . ASP A 1 108 ? 23.764 0.930 -0.524 1.00 60.25 108 ASP A N 1
ATOM 870 C CA . ASP A 1 108 ? 24.493 2.198 -0.734 1.00 60.25 108 ASP A CA 1
ATOM 871 C C . ASP A 1 108 ? 24.885 2.463 -2.209 1.00 60.25 108 ASP A C 1
ATOM 873 O O . ASP A 1 108 ? 25.220 3.586 -2.578 1.00 60.25 108 ASP A O 1
ATOM 877 N N . ASN A 1 109 ? 24.811 1.439 -3.065 1.00 58.72 109 ASN A N 1
ATOM 878 C CA . ASN A 1 109 ? 25.047 1.468 -4.508 1.00 58.72 109 ASN A CA 1
ATOM 879 C C . ASN A 1 109 ? 23.861 0.918 -5.325 1.00 58.72 109 ASN A C 1
ATOM 881 O O . ASN A 1 109 ? 24.068 0.360 -6.401 1.00 58.72 109 ASN A O 1
ATOM 885 N N . TRP A 1 110 ? 22.635 0.986 -4.797 1.00 56.75 110 TRP A N 1
ATOM 886 C CA . TRP A 1 110 ? 21.473 0.427 -5.479 1.00 56.75 110 TRP A CA 1
ATOM 887 C C . TRP A 1 110 ? 21.212 1.161 -6.792 1.00 56.75 110 TRP A C 1
ATOM 889 O O . TRP A 1 110 ? 20.741 2.299 -6.818 1.00 56.75 110 TRP A O 1
ATOM 899 N N . GLU A 1 111 ? 21.520 0.472 -7.880 1.00 59.75 111 GLU A N 1
ATOM 900 C CA . GLU A 1 111 ? 21.057 0.812 -9.209 1.00 59.75 111 GLU A CA 1
ATOM 901 C C . GLU A 1 111 ? 19.729 0.109 -9.484 1.00 59.75 111 GLU A C 1
ATOM 903 O O . GLU A 1 111 ? 19.370 -0.896 -8.863 1.00 59.75 111 GLU A O 1
ATOM 908 N N . TYR A 1 112 ? 18.991 0.686 -10.420 1.00 58.78 112 TYR A N 1
ATOM 909 C CA . TYR A 1 112 ? 17.789 0.094 -10.967 1.00 58.78 112 TYR A CA 1
ATOM 910 C C . TYR A 1 112 ? 18.086 -1.315 -11.505 1.00 58.78 112 TYR A C 1
ATOM 912 O O . TYR A 1 112 ? 18.947 -1.463 -12.369 1.00 58.78 112 TYR A O 1
ATOM 920 N N . ASP A 1 113 ? 17.393 -2.332 -10.993 1.00 60.91 113 ASP A N 1
ATOM 921 C CA . ASP A 1 113 ? 17.609 -3.731 -11.367 1.00 60.91 113 ASP A CA 1
ATOM 922 C C . ASP A 1 113 ? 16.335 -4.310 -11.981 1.00 60.91 113 ASP A C 1
ATOM 924 O O . ASP A 1 113 ? 15.405 -4.690 -11.266 1.00 60.91 113 ASP A O 1
ATOM 928 N N . ASP A 1 114 ? 16.328 -4.408 -13.313 1.00 54.19 114 ASP A N 1
ATOM 929 C CA . ASP A 1 114 ? 15.251 -5.026 -14.095 1.00 54.19 114 ASP A CA 1
ATOM 930 C C . ASP A 1 114 ? 14.981 -6.495 -13.708 1.00 54.19 114 ASP A C 1
ATOM 932 O O . ASP A 1 114 ? 13.937 -7.036 -14.071 1.00 54.19 114 ASP A O 1
ATOM 936 N N . ASN A 1 115 ? 15.885 -7.137 -12.957 1.00 51.81 115 ASN A N 1
ATOM 937 C CA . ASN A 1 115 ? 15.756 -8.515 -12.482 1.00 51.81 115 ASN A CA 1
ATOM 938 C C . ASN A 1 115 ? 15.422 -8.609 -10.985 1.00 51.81 115 ASN A C 1
ATOM 940 O O . ASN A 1 115 ? 15.525 -9.695 -10.412 1.00 51.81 115 ASN A O 1
ATOM 944 N N . PHE A 1 116 ? 15.036 -7.508 -10.319 1.00 57.03 116 PHE A N 1
ATOM 945 C CA . PHE A 1 116 ? 14.568 -7.591 -8.935 1.00 57.03 116 PHE A CA 1
ATOM 946 C C . PHE A 1 116 ? 13.243 -8.361 -8.878 1.00 57.03 116 PHE A C 1
ATOM 948 O O . PHE A 1 116 ? 12.158 -7.815 -9.104 1.00 57.03 116 PHE A O 1
ATOM 955 N N . GLU A 1 117 ? 13.346 -9.639 -8.543 1.00 54.31 117 GLU A N 1
ATOM 956 C CA . GLU A 1 117 ? 12.222 -10.508 -8.238 1.00 54.31 117 GLU A CA 1
ATOM 957 C C . GLU A 1 117 ? 12.041 -10.594 -6.720 1.00 54.31 117 GLU A C 1
ATOM 959 O O . GLU A 1 117 ? 13.000 -10.598 -5.942 1.00 54.31 117 GLU A O 1
ATOM 964 N N . PHE A 1 118 ? 10.786 -10.664 -6.274 1.00 54.12 118 PHE A N 1
ATOM 965 C CA . PHE A 1 118 ? 10.524 -11.122 -4.917 1.00 54.12 118 PHE A CA 1
ATOM 966 C C . PHE A 1 118 ? 10.914 -12.595 -4.869 1.00 54.12 118 PHE A C 1
ATOM 968 O O . PHE A 1 118 ? 10.134 -13.443 -5.296 1.00 54.12 118 PHE A O 1
ATOM 975 N N . ASN A 1 119 ? 12.115 -12.887 -4.371 1.00 42.84 119 ASN A N 1
ATOM 976 C CA . ASN A 1 119 ? 12.502 -14.246 -4.016 1.00 42.84 119 ASN A CA 1
ATOM 977 C C . ASN A 1 119 ? 11.563 -14.698 -2.890 1.00 42.84 119 ASN A C 1
ATOM 979 O O . ASN A 1 119 ? 11.760 -14.354 -1.726 1.00 42.84 119 ASN A O 1
ATOM 983 N N . ALA A 1 120 ? 10.473 -15.357 -3.272 1.00 38.25 120 ALA A N 1
ATOM 984 C CA . ALA A 1 120 ? 9.632 -16.117 -2.372 1.00 38.25 120 ALA A CA 1
ATOM 985 C C . ALA A 1 120 ? 10.249 -17.514 -2.305 1.00 38.25 120 ALA A C 1
ATOM 987 O O . ALA A 1 120 ? 10.115 -18.282 -3.258 1.00 38.25 120 ALA A O 1
ATOM 988 N N . ASP A 1 121 ? 10.973 -17.791 -1.222 1.00 36.72 121 ASP A N 1
ATOM 989 C CA . ASP A 1 121 ? 11.391 -19.155 -0.883 1.00 36.72 121 ASP A CA 1
ATOM 990 C C . ASP A 1 121 ? 10.176 -20.015 -0.486 1.00 36.72 121 ASP A C 1
ATOM 992 O O . ASP A 1 121 ? 9.285 -19.500 0.240 1.00 36.72 121 ASP A O 1
#

Foldseek 3Di:
DQDPVNVVVVVCCVPQVFDQPAWDKDKDKFDAQDKWDFDFDQFQKKKKFWQAFQPDAFWKDQVLVRDTHGHHHGDIDIDTRDPPRGIMTTGRHGDMTMMMMITHHADPPRDDDPPDDRPRD

Organism: NCBI:txid1628268

Radius of gyration: 14.7 Å; chains: 1; bounding box: 40×36×40 Å

InterPro domains:
  IPR044862 Prolyl 4-hydroxylase alpha subunit, Fe(2+) 2OG dioxygenase domain [PF13640] (27-102)
  IPR045054 Prolyl 4-hydroxylase [PTHR10869] (14-108)

=== Feature glossary ===
Reading guide. The protein is described through the following features:

Foldseek 3Di. A 3Di character summarizes, for each residue, the relative orientation of the Cα frame of its nearest spatial neighbor. Because it encodes fold topology rather than chemistry, 3Di alignments detect remote structural similarity that sequence alignment misses.

Contact-map, Ramachandran, and PAE plots. Plot images: a contact map (which residues are close in 3D, as an N×N binary image), a Ramachandran scatter (backbone torsion angles, revealing secondary-structure composition at a glance), and — for AlphaFold structures — a PAE heatmap (pairwise prediction confidence).

Radius of gyration, Cα contacts, bounding box. Radius of gyration (Rg) is the root-mean-square distance of Cα atoms from their centroid — a single number for overall size and compactness. A globular domain of N residues has Rg ≈ 2.2·N^0.38 Å; an extended or disordered chain has a much larger Rg. The Cα contact count is the number of residue pairs whose Cα atoms are within 8 Å and are more than four positions apart in sequence — a standard proxy for tertiary packing density. The bounding box is the smallest axis-aligned box enclosing all Cα atoms.

Secondary structure (8-state, DSSP). Eight-state secondary structure (DSSP): H is the canonical α-helix, G the tighter 3₁₀-helix, I the wider π-helix; E/B are β-structure, T and S are turns and bends, and '-' is everything else. DSSP derives these from the pattern of main-chain N–H···O=C hydrogen bonds, not from the sequence.

B-factor. B-factor (Debye–Waller factor) reflects atomic displacement in the crystal lattice. It is an experimental observable (units Å²), not a prediction; low values mean the atom is pinned down, high values mean it moves or is heterogeneous across the crystal.

pLDDT. pLDDT is the predicted lDDT-Cα score: AlphaFold's confidence that the local environment of each residue (all inter-atomic distances within 15 Å) is correctly placed. It is a per-residue number between 0 and 100, with higher meaning more reliable.

Nearest PDB structures. Nearest PDB neighbors are the top structural matches found by Foldseek when searching this structure against the entire Protein Data Bank. Each hit reports a TM-score (0 to 1; >0.5 almost always implies the same fold) and an E-value. These are *structural* homologs — they may share no detectable sequence similarity.

Solvent-accessible surface area. Accessible surface area quantifies burial. A residue with SASA near zero is packed into the hydrophobic core; one with SASA >100 Å² sits on the surface. Computed here via the Shrake–Rupley numerical algorithm with a 1.4 Å probe.

Rendered structure images. Structure images are PyMOL renders from six orthogonal camera directions. Cartoon representation draws helices as coils and strands as arrows; sticks shows the backbone as bonds; surface shows the solvent-excluded envelope. Rainbow coloring maps sequence position to hue (blue→red, N→C); chain coloring assigns a distinct color per polypeptide.

Backbone torsions (φ/ψ). φ (phi) and ψ (psi) are the two rotatable backbone dihedrals per residue: φ is the C(i-1)–N–Cα–C torsion, ψ is the N–Cα–C–N(i+1) torsion, both in degrees on (−180°, 180°]. α-helical residues cluster near (−60°, −45°); β-strand residues near (−120°, +130°). A Ramachandran plot is simply a scatter of (φ, ψ) for every residue.

Predicted aligned error. Predicted Aligned Error (PAE) is an AlphaFold confidence matrix: entry (i, j) is the expected error in the position of residue j, in ångströms, when the prediction is superimposed on the true structure at residue i. Low PAE within a block of residues means that block is internally rigid and well-predicted; high PAE between two blocks means their relative placement is uncertain even if each block individually is confident.

mmCIF coordinates. Structure coordinates are given as an mmCIF _atom_site loop: one row per atom with element, residue name, chain id, sequence number, and x/y/z position in Å. Only the four main-chain atoms per residue are included here; side chains are omitted to keep the record compact.

InterPro / GO / CATH / organism. Database cross-references. InterPro integrates a dozen domain/family signature databases into unified entries with residue-range hits. GO terms attach function/process/location labels with evidence codes. CATH codes position the fold in a four-level structural taxonomy. Organism is the NCBI-taxonomy species name.

Secondary structure (3-state, P-SEA). SS3 is a coarse helix/strand/coil call (letters a/b/c) made by the P-SEA algorithm from inter-Cα distances and dihedrals. It is less detailed than DSSP but needs only Cα positions.

Sequence. Sequence gives the chain of amino acids in standard one-letter code (A=alanine, C=cysteine, …, Y=tyrosine), read N→C. It is the only feature that is directly encoded by the gene; all structural features are derived from the folded form of this sequence.